Protein AF-A0ABD0R2L1-F1 (afdb_monomer)

Structure (mmCIF, N/CA/C/O backbone):
data_AF-A0ABD0R2L1-F1
#
_entry.id   AF-A0ABD0R2L1-F1
#
loop_
_atom_site.group_PDB
_atom_site.id
_atom_site.type_symbol
_atom_site.label_atom_id
_atom_site.label_alt_id
_atom_site.label_comp_id
_atom_site.label_asym_id
_atom_site.label_entity_id
_atom_site.label_seq_id
_atom_site.pdbx_PDB_ins_code
_atom_site.Cartn_x
_atom_site.Cartn_y
_atom_site.Cartn_z
_atom_site.occupancy
_atom_site.B_iso_or_equiv
_atom_site.auth_seq_id
_atom_site.auth_comp_id
_atom_site.auth_asym_id
_atom_site.auth_atom_id
_atom_site.pdbx_PDB_model_num
ATOM 1 N N . ASP A 1 1 ? 23.886 -5.151 -1.658 1.00 95.06 1 ASP A N 1
ATOM 2 C CA . ASP A 1 1 ? 22.892 -4.623 -0.694 1.00 95.06 1 ASP A CA 1
ATOM 3 C C . ASP A 1 1 ? 21.624 -5.477 -0.590 1.00 95.06 1 ASP A C 1
ATOM 5 O O . ASP A 1 1 ? 21.644 -6.445 0.151 1.00 95.06 1 ASP A O 1
ATOM 9 N N . LEU A 1 2 ? 20.522 -5.198 -1.310 1.00 97.81 2 LEU A N 1
ATOM 10 C CA . LEU A 1 2 ? 19.243 -5.914 -1.083 1.00 97.81 2 LEU A CA 1
ATOM 11 C C . LEU A 1 2 ? 19.301 -7.415 -1.403 1.00 97.81 2 LEU A C 1
ATOM 13 O O . LEU A 1 2 ? 18.760 -8.225 -0.654 1.00 97.81 2 LEU A O 1
ATOM 17 N N . TYR A 1 3 ? 19.974 -7.779 -2.498 1.00 97.50 3 TYR A N 1
ATOM 18 C CA . TYR A 1 3 ? 20.166 -9.179 -2.882 1.00 97.50 3 TYR A CA 1
ATOM 19 C C . TYR A 1 3 ? 21.009 -9.934 -1.845 1.00 97.50 3 TYR A C 1
ATOM 21 O O . TYR A 1 3 ? 20.633 -11.015 -1.411 1.00 97.50 3 TYR A O 1
ATOM 29 N N . GLU A 1 4 ? 22.104 -9.325 -1.386 1.00 98.25 4 GLU A N 1
ATOM 30 C CA . GLU A 1 4 ? 22.982 -9.892 -0.351 1.00 98.25 4 GLU A CA 1
ATOM 31 C C . GLU A 1 4 ? 22.268 -10.019 1.003 1.00 98.25 4 GLU A C 1
ATOM 33 O O . GLU A 1 4 ? 22.517 -10.963 1.747 1.00 98.25 4 GLU A O 1
ATOM 38 N N . ALA A 1 5 ? 21.333 -9.112 1.300 1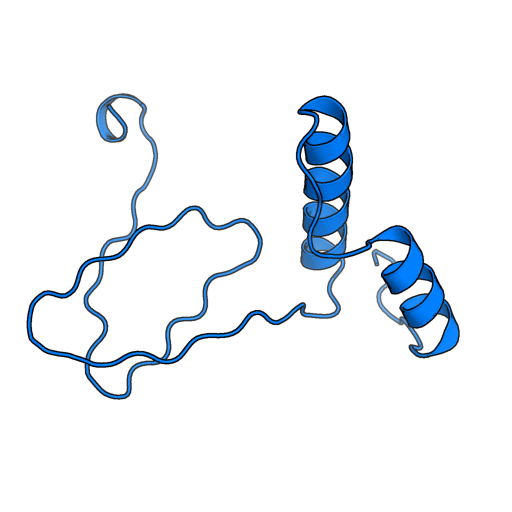.00 98.38 5 ALA A N 1
ATOM 39 C CA . ALA A 1 5 ? 20.470 -9.167 2.478 1.00 98.38 5 ALA A CA 1
ATOM 40 C C . ALA A 1 5 ? 19.257 -10.112 2.323 1.00 98.38 5 ALA A C 1
ATOM 42 O O . ALA A 1 5 ? 18.417 -10.164 3.219 1.00 98.38 5 ALA A O 1
ATOM 43 N N . ASN A 1 6 ? 19.145 -10.854 1.213 1.00 97.88 6 ASN A N 1
ATOM 44 C CA . ASN A 1 6 ? 18.029 -11.759 0.903 1.00 97.88 6 ASN A CA 1
ATOM 45 C C . ASN A 1 6 ? 16.642 -11.086 0.913 1.00 97.88 6 ASN A C 1
ATOM 47 O O . ASN A 1 6 ? 15.636 -11.706 1.263 1.00 97.88 6 ASN A O 1
ATOM 51 N N . VAL A 1 7 ? 16.566 -9.814 0.513 1.00 98.31 7 VAL A N 1
ATOM 52 C CA . VAL A 1 7 ? 15.294 -9.090 0.389 1.00 98.31 7 VAL A CA 1
ATOM 53 C C . VAL A 1 7 ? 14.703 -9.336 -1.007 1.00 98.31 7 VAL A C 1
ATOM 55 O O . VAL A 1 7 ? 15.343 -8.984 -2.002 1.00 98.31 7 VAL A O 1
ATOM 58 N N . PRO A 1 8 ? 13.489 -9.911 -1.129 1.00 98.19 8 PRO A N 1
ATOM 59 C CA . PRO A 1 8 ? 12.883 -10.177 -2.430 1.00 98.19 8 PRO A CA 1
ATOM 60 C C . PRO A 1 8 ? 12.450 -8.878 -3.122 1.00 98.19 8 PRO A C 1
ATOM 62 O O . PRO A 1 8 ? 11.857 -7.995 -2.503 1.00 98.19 8 PRO A O 1
ATOM 65 N N . VAL A 1 9 ? 12.701 -8.787 -4.432 1.00 98.50 9 VAL A N 1
ATOM 66 C CA . VAL A 1 9 ? 12.341 -7.627 -5.260 1.00 98.50 9 VAL A CA 1
ATOM 67 C C . VAL A 1 9 ? 11.515 -8.082 -6.458 1.00 98.50 9 VAL A C 1
ATOM 69 O O . VAL A 1 9 ? 11.985 -8.853 -7.294 1.00 98.50 9 VAL A O 1
ATOM 72 N N . TYR A 1 10 ? 10.297 -7.556 -6.571 1.00 98.50 10 TYR A N 1
ATOM 73 C CA . TYR A 1 10 ? 9.466 -7.719 -7.761 1.00 98.50 10 TYR A CA 1
ATOM 74 C C . TYR A 1 10 ? 9.787 -6.607 -8.762 1.00 98.50 10 TYR A C 1
ATOM 76 O O . TYR A 1 10 ? 9.738 -5.427 -8.420 1.00 98.50 10 TYR A O 1
ATOM 84 N N . ARG A 1 11 ? 10.106 -6.977 -10.007 1.00 98.44 11 ARG A N 1
ATOM 85 C CA . ARG A 1 11 ? 10.446 -6.036 -11.082 1.00 98.44 11 ARG A CA 1
ATOM 86 C C . ARG A 1 11 ? 9.597 -6.320 -12.316 1.00 98.44 11 ARG A C 1
ATOM 88 O O . ARG A 1 11 ? 9.596 -7.441 -12.812 1.00 98.44 11 ARG A O 1
ATOM 95 N N . PHE A 1 12 ? 8.905 -5.302 -12.819 1.00 98.50 12 PHE A N 1
ATOM 96 C CA . PHE A 1 12 ? 8.030 -5.406 -13.988 1.00 98.50 12 PHE A CA 1
ATOM 97 C C . PHE A 1 12 ? 8.001 -4.093 -14.788 1.00 98.50 12 PHE A C 1
ATOM 99 O O . PHE A 1 12 ? 8.542 -3.078 -14.348 1.00 98.50 12 PHE A O 1
ATOM 106 N N . ILE A 1 13 ? 7.385 -4.128 -15.974 1.00 98.44 13 ILE A N 1
ATOM 107 C CA . ILE A 1 13 ? 7.153 -2.962 -16.839 1.00 98.44 13 ILE A CA 1
ATOM 108 C C . ILE A 1 13 ? 5.656 -2.650 -16.829 1.00 98.44 13 ILE A C 1
ATOM 110 O O . ILE A 1 13 ? 4.848 -3.526 -17.125 1.00 98.44 13 ILE A O 1
ATOM 114 N N . GLN A 1 14 ? 5.296 -1.405 -16.516 1.00 98.62 14 GLN A N 1
ATOM 115 C CA . GLN A 1 14 ? 3.936 -0.889 -16.677 1.00 98.62 14 GLN A CA 1
ATOM 116 C C . GLN A 1 14 ? 3.790 -0.309 -18.090 1.00 98.62 14 GLN A C 1
ATOM 118 O O . GLN A 1 14 ? 4.490 0.644 -18.436 1.00 98.62 14 GLN A O 1
ATOM 123 N N . ARG A 1 15 ? 2.908 -0.875 -18.918 1.00 98.25 15 ARG A N 1
ATOM 124 C CA . ARG A 1 15 ? 2.638 -0.368 -20.274 1.00 98.25 15 ARG A CA 1
ATOM 125 C C . ARG A 1 15 ? 1.532 0.696 -20.249 1.00 98.25 15 ARG A C 1
ATOM 127 O O . ARG A 1 15 ? 0.805 0.796 -19.259 1.00 98.25 15 ARG A O 1
ATOM 134 N N . PRO A 1 16 ? 1.366 1.495 -21.321 1.00 98.44 16 PRO A N 1
ATOM 135 C CA . PRO A 1 16 ? 0.245 2.425 -21.418 1.00 98.44 16 PRO A CA 1
ATO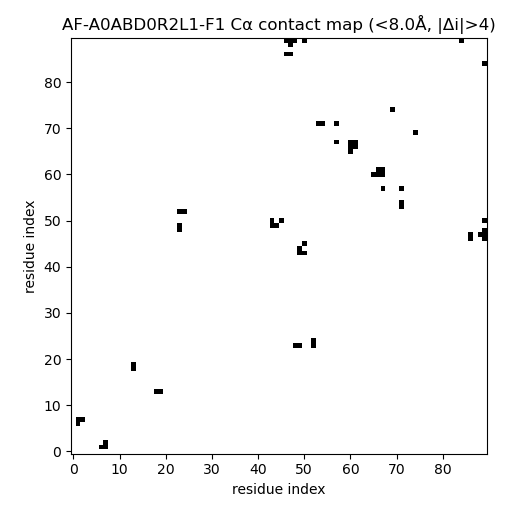M 136 C C . PRO A 1 16 ? -1.095 1.702 -21.225 1.00 98.44 16 PRO A C 1
ATOM 138 O O . PRO A 1 16 ? -1.371 0.718 -21.905 1.00 98.44 16 PRO A O 1
ATOM 141 N N . GLY A 1 17 ? -1.910 2.190 -20.290 1.00 97.81 17 GLY A N 1
ATOM 142 C CA . GLY A 1 17 ? -3.196 1.585 -19.925 1.00 97.81 17 GLY A CA 1
ATOM 143 C C . GLY A 1 17 ? -3.134 0.544 -18.800 1.00 97.81 17 GLY A C 1
ATOM 144 O O . GLY A 1 17 ? -4.174 0.262 -18.209 1.00 97.81 17 GLY A O 1
ATOM 145 N N . ASP A 1 18 ? -1.953 0.026 -18.439 1.00 98.50 18 ASP A N 1
ATOM 146 C CA . ASP A 1 18 ? -1.816 -0.877 -17.291 1.00 98.50 18 ASP A CA 1
ATOM 147 C C . ASP A 1 18 ? -2.018 -0.094 -15.977 1.00 98.50 18 ASP A C 1
ATOM 149 O O . ASP A 1 18 ? -1.394 0.950 -15.750 1.00 98.50 18 ASP A O 1
ATOM 153 N N . LEU A 1 19 ? -2.853 -0.620 -15.076 1.00 98.50 19 LEU A N 1
ATOM 154 C CA . LEU A 1 19 ? -3.026 -0.093 -13.721 1.00 98.50 19 LEU A CA 1
ATOM 155 C C . LEU A 1 19 ? -2.135 -0.859 -12.743 1.00 98.50 19 LEU A C 1
ATOM 157 O O . LEU A 1 19 ? -2.152 -2.087 -12.699 1.00 98.50 19 LEU A O 1
ATOM 161 N N . VAL A 1 20 ? -1.399 -0.122 -11.912 1.00 98.56 20 VAL A N 1
ATOM 162 C CA . VAL A 1 20 ? -0.581 -0.699 -10.842 1.00 98.56 20 VAL A CA 1
ATOM 163 C C . VAL A 1 20 ? -1.268 -0.465 -9.503 1.00 98.56 20 VAL A C 1
ATOM 165 O O . VAL A 1 20 ? -1.466 0.676 -9.091 1.00 98.56 20 VAL A O 1
ATOM 168 N N . TRP A 1 21 ? -1.609 -1.553 -8.811 1.00 98.31 21 TRP A N 1
ATOM 169 C CA . TRP A 1 21 ? -2.091 -1.515 -7.433 1.00 98.31 21 TRP A CA 1
ATOM 170 C C . TRP A 1 21 ? -0.940 -1.797 -6.469 1.00 98.31 21 TRP A C 1
ATOM 172 O O . TRP A 1 21 ? -0.408 -2.907 -6.428 1.00 98.31 21 TRP A O 1
ATOM 182 N N . LEU A 1 22 ? -0.568 -0.798 -5.670 1.00 98.25 22 LEU A N 1
ATOM 183 C CA . LEU A 1 22 ? 0.425 -0.948 -4.611 1.00 98.25 22 LEU A CA 1
ATOM 184 C C . LEU A 1 22 ? -0.294 -1.221 -3.294 1.00 98.25 22 LEU A C 1
ATOM 186 O O . LEU A 1 22 ? -1.053 -0.386 -2.805 1.00 98.25 22 LEU A O 1
ATOM 190 N N . ASN A 1 23 ? -0.068 -2.404 -2.726 1.00 97.62 23 ASN A N 1
ATOM 191 C CA . ASN A 1 23 ? -0.731 -2.800 -1.490 1.00 97.62 23 ASN A CA 1
ATOM 192 C C . ASN A 1 23 ? -0.180 -2.029 -0.276 1.00 97.62 23 ASN A C 1
ATOM 194 O O . ASN A 1 23 ? 0.936 -1.498 -0.319 1.00 97.62 23 ASN A O 1
ATOM 198 N N . THR A 1 24 ? -0.935 -1.999 0.823 1.00 97.69 24 THR A N 1
ATOM 199 C CA . THR A 1 24 ? -0.597 -1.234 2.028 1.00 97.69 24 THR A CA 1
ATOM 200 C C . THR A 1 24 ? 0.822 -1.527 2.518 1.00 97.69 24 THR A C 1
ATOM 202 O O . THR A 1 24 ? 1.182 -2.673 2.763 1.00 97.69 24 THR A O 1
ATOM 205 N N . GLY A 1 25 ? 1.633 -0.479 2.680 1.00 97.44 25 GLY A N 1
ATOM 206 C CA . GLY A 1 25 ? 2.992 -0.592 3.219 1.00 97.44 25 GLY A CA 1
ATOM 207 C C . GLY A 1 25 ? 4.046 -1.127 2.243 1.00 97.44 25 GLY A C 1
ATOM 208 O O . GLY A 1 25 ? 5.208 -1.223 2.629 1.00 97.44 25 GLY A O 1
ATOM 209 N N . THR A 1 26 ? 3.687 -1.427 0.989 1.00 98.44 26 THR A N 1
ATOM 210 C CA . THR A 1 26 ? 4.644 -1.909 -0.019 1.00 98.44 26 THR A CA 1
ATOM 211 C C . THR A 1 26 ? 5.685 -0.834 -0.337 1.00 98.44 26 THR A C 1
ATOM 213 O O . THR A 1 26 ? 5.361 0.226 -0.884 1.00 98.44 26 THR A O 1
ATOM 216 N N . VAL A 1 27 ? 6.951 -1.116 -0.024 1.00 98.44 27 VAL A N 1
ATOM 217 C CA . VAL A 1 27 ? 8.088 -0.278 -0.429 1.00 98.44 27 VAL A CA 1
ATOM 218 C C . VAL A 1 27 ? 8.295 -0.440 -1.932 1.00 98.44 27 VAL A C 1
ATOM 220 O O . VAL A 1 27 ? 8.377 -1.560 -2.430 1.00 98.44 27 VAL A O 1
ATOM 223 N N . HIS A 1 28 ? 8.355 0.671 -2.659 1.00 98.38 28 HIS A N 1
ATOM 224 C CA . HIS A 1 28 ? 8.465 0.667 -4.114 1.00 98.38 28 HIS A CA 1
ATOM 225 C C . HIS A 1 28 ? 9.251 1.882 -4.608 1.00 98.38 28 HIS A C 1
ATOM 227 O O . HIS A 1 28 ? 9.359 2.900 -3.926 1.00 98.38 28 HIS A O 1
ATOM 233 N N . TRP A 1 29 ? 9.781 1.762 -5.820 1.00 98.50 29 TRP A N 1
ATOM 234 C CA . TRP A 1 29 ? 10.415 2.832 -6.583 1.00 98.50 29 TRP A CA 1
ATOM 235 C C . TRP A 1 29 ? 10.127 2.601 -8.068 1.00 98.50 29 TRP A C 1
ATOM 237 O O . TRP A 1 29 ? 9.866 1.473 -8.489 1.00 98.50 29 TRP A O 1
ATOM 247 N N . GLY A 1 30 ? 10.144 3.669 -8.863 1.00 96.81 30 GLY A N 1
ATOM 248 C CA . GLY A 1 30 ? 9.812 3.617 -10.285 1.00 96.81 30 GLY A CA 1
ATOM 249 C C . GLY A 1 30 ? 10.709 4.525 -11.112 1.00 96.81 30 GLY A C 1
ATOM 250 O O . GLY A 1 30 ? 11.267 5.493 -10.602 1.00 96.81 30 GLY A O 1
ATOM 251 N N . GLN A 1 31 ? 10.840 4.199 -12.395 1.00 98.06 31 GLN A N 1
ATOM 252 C CA . GLN A 1 31 ? 11.533 5.022 -13.381 1.00 98.06 31 GLN A CA 1
ATOM 253 C C . GLN A 1 31 ? 10.788 4.961 -14.712 1.00 98.06 31 GLN A C 1
ATOM 255 O O . GLN A 1 31 ? 10.249 3.914 -15.079 1.00 98.06 31 GLN A O 1
ATOM 260 N N . ALA A 1 32 ? 10.785 6.070 -15.442 1.00 97.94 32 ALA A N 1
ATOM 261 C CA . ALA A 1 32 ? 10.296 6.092 -16.809 1.00 97.94 32 ALA A CA 1
ATOM 262 C C . ALA A 1 32 ? 11.348 5.457 -17.734 1.00 97.94 32 ALA A C 1
ATOM 264 O O . ALA A 1 32 ? 12.520 5.822 -17.683 1.00 97.94 32 ALA A O 1
ATOM 265 N N . ILE A 1 33 ? 10.936 4.497 -18.567 1.00 97.88 33 ILE A N 1
ATOM 266 C CA . ILE A 1 33 ? 11.806 3.900 -19.600 1.00 97.88 33 ILE A CA 1
ATOM 267 C C . ILE A 1 33 ? 11.763 4.733 -20.894 1.00 97.88 33 ILE A C 1
ATOM 269 O O . ILE A 1 33 ? 12.736 4.778 -21.639 1.00 97.88 33 ILE A O 1
ATOM 273 N N . GLY A 1 34 ? 10.647 5.419 -21.150 1.00 96.94 34 GLY A N 1
ATOM 274 C CA . GLY A 1 34 ? 10.468 6.353 -22.262 1.00 96.94 34 GLY A CA 1
ATOM 275 C C . GLY A 1 34 ? 9.648 7.565 -21.824 1.00 96.94 34 GLY A C 1
ATOM 276 O O . GLY A 1 34 ? 9.413 7.757 -20.634 1.00 96.94 34 GLY A O 1
ATOM 277 N N . TRP A 1 35 ? 9.184 8.378 -22.774 1.00 98.31 35 TRP A N 1
ATOM 278 C CA . TRP A 1 35 ? 8.329 9.528 -22.465 1.00 98.31 35 TRP A CA 1
ATOM 279 C C . TRP A 1 35 ? 6.894 9.089 -22.193 1.00 98.31 35 TRP A C 1
ATOM 281 O O . TRP A 1 35 ? 6.226 8.525 -23.059 1.00 98.31 35 TRP A O 1
ATOM 291 N N . CYS A 1 36 ? 6.414 9.361 -20.985 1.00 98.12 36 CYS A N 1
ATOM 292 C CA . CYS A 1 36 ? 5.068 9.013 -20.558 1.00 98.12 36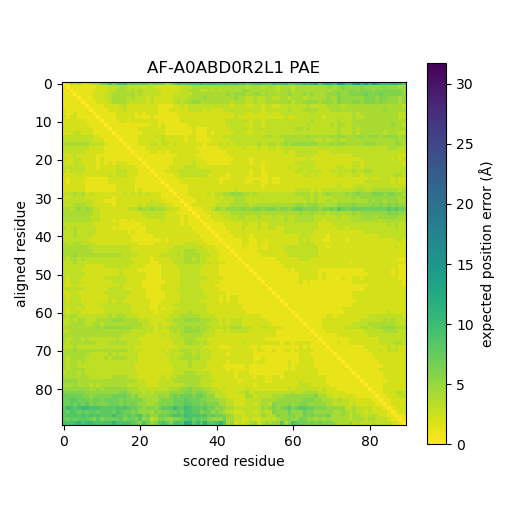 CYS A CA 1
ATOM 293 C C . CYS A 1 36 ? 4.543 10.005 -19.519 1.00 98.12 36 CYS A C 1
ATOM 295 O O . CYS A 1 36 ? 5.310 10.700 -18.855 1.00 98.12 36 CYS A O 1
ATOM 297 N N . ASN A 1 37 ? 3.220 10.017 -19.368 1.00 98.31 37 ASN A N 1
ATOM 298 C CA . ASN A 1 37 ? 2.522 10.709 -18.293 1.00 98.31 37 ASN A CA 1
ATOM 299 C C . ASN A 1 37 ? 1.834 9.669 -17.411 1.00 98.31 37 ASN A C 1
ATOM 301 O O . ASN A 1 37 ? 1.324 8.664 -17.911 1.00 98.31 37 ASN A O 1
ATOM 305 N N . ASN A 1 38 ? 1.767 9.938 -16.111 1.00 98.06 38 ASN A N 1
ATOM 306 C CA . ASN A 1 38 ? 1.095 9.077 -15.147 1.00 98.06 38 ASN A CA 1
ATOM 307 C C . ASN A 1 38 ? 0.158 9.910 -14.271 1.00 98.06 38 ASN A C 1
ATOM 309 O O . ASN A 1 38 ? 0.431 11.073 -13.978 1.00 98.06 38 ASN A O 1
ATOM 313 N N . ILE A 1 39 ? -0.927 9.282 -13.826 1.00 98.50 39 ILE A N 1
ATOM 314 C CA . ILE A 1 39 ? -1.814 9.800 -12.783 1.00 98.50 39 ILE A CA 1
ATOM 315 C C . ILE 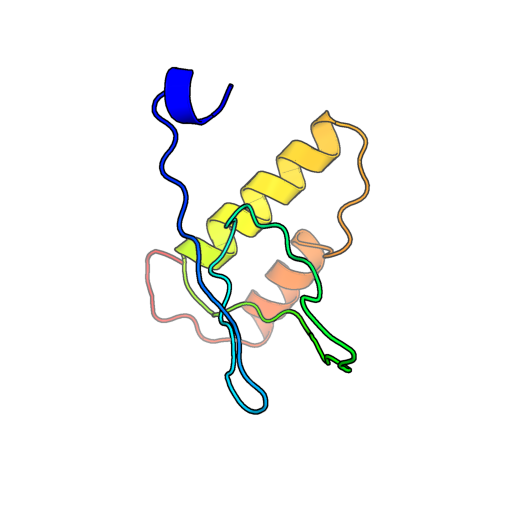A 1 39 ? -1.827 8.802 -11.627 1.00 98.50 39 ILE A C 1
ATOM 317 O O . ILE A 1 39 ? -1.786 7.591 -11.854 1.00 98.50 39 ILE A O 1
ATOM 321 N N . SER A 1 40 ? -1.856 9.295 -10.393 1.00 98.19 40 SER A N 1
ATOM 322 C CA . SER A 1 40 ? -1.870 8.448 -9.201 1.00 98.19 40 SER A CA 1
ATOM 323 C C . SER A 1 40 ? -2.663 9.090 -8.070 1.00 98.19 40 SER A C 1
ATOM 325 O O . SER A 1 40 ? -2.808 10.310 -7.988 1.00 98.19 40 SER A O 1
ATOM 327 N N . TRP A 1 41 ? -3.201 8.244 -7.199 1.00 98.62 41 TRP A N 1
ATOM 328 C CA . TRP A 1 41 ? -3.881 8.638 -5.973 1.00 98.62 41 TRP A CA 1
ATOM 329 C C . TRP A 1 41 ? -3.779 7.504 -4.950 1.00 98.62 41 TRP A C 1
ATOM 331 O O . TRP A 1 41 ? -3.448 6.368 -5.290 1.00 98.62 41 TRP A O 1
ATOM 341 N N . ASN A 1 42 ? -4.065 7.819 -3.688 1.00 98.50 42 ASN A N 1
ATOM 342 C CA . ASN A 1 42 ? -4.105 6.836 -2.610 1.00 98.50 42 ASN A CA 1
ATOM 343 C C . ASN A 1 42 ? -5.553 6.455 -2.300 1.00 98.50 42 ASN A C 1
ATOM 345 O O . ASN A 1 42 ? -6.448 7.299 -2.342 1.00 98.50 42 ASN A O 1
ATOM 349 N N . VAL A 1 43 ? -5.766 5.196 -1.929 1.00 98.31 43 VAL A N 1
ATOM 350 C CA . VAL A 1 43 ? -7.034 4.690 -1.397 1.00 98.31 43 VAL A CA 1
ATOM 351 C C . VAL A 1 43 ? -6.756 3.842 -0.159 1.00 98.31 43 VAL A C 1
ATOM 353 O O . VAL A 1 43 ? -5.698 3.228 -0.055 1.00 98.31 43 VAL A O 1
ATOM 356 N N . GLY A 1 44 ? -7.696 3.817 0.785 1.00 97.62 44 GLY A N 1
ATOM 357 C CA . GLY A 1 44 ? -7.616 2.988 1.987 1.00 97.62 44 GLY A CA 1
ATOM 358 C C . GLY A 1 44 ? -8.765 1.986 2.013 1.00 97.62 44 GLY A C 1
ATOM 359 O O . GLY A 1 44 ? -9.863 2.369 2.416 1.00 97.62 44 GLY A O 1
ATOM 360 N N . PRO A 1 45 ? -8.555 0.729 1.578 1.00 97.00 45 PRO A N 1
ATOM 361 C CA . PRO A 1 45 ? -9.565 -0.316 1.708 1.00 97.00 45 PRO A CA 1
ATOM 362 C C . PRO A 1 45 ? -10.016 -0.483 3.163 1.00 97.00 45 PRO A C 1
ATOM 364 O O . PRO A 1 45 ? -9.197 -0.412 4.080 1.00 97.00 45 PRO A O 1
ATOM 367 N N . LEU A 1 46 ? -11.306 -0.746 3.382 1.00 96.75 46 LEU A N 1
ATOM 368 C CA . LEU A 1 46 ? -11.867 -0.984 4.715 1.00 96.75 46 LEU A CA 1
ATOM 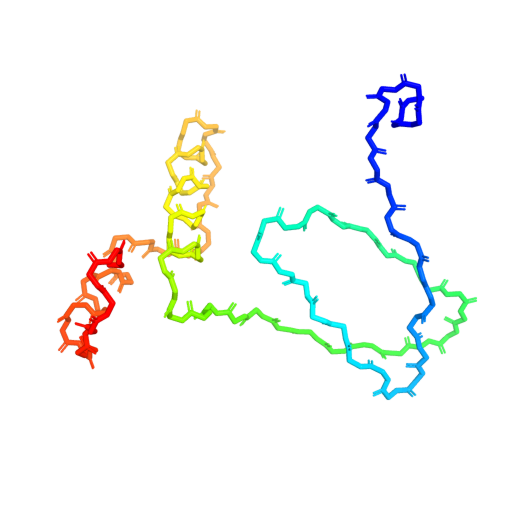369 C C . LEU A 1 46 ? -11.513 -2.402 5.195 1.00 96.75 46 LEU A C 1
ATOM 371 O O . LEU A 1 46 ? -12.348 -3.300 5.198 1.00 96.75 46 LEU A O 1
ATOM 375 N N . THR A 1 47 ? -10.243 -2.612 5.537 1.00 97.81 47 THR A N 1
ATOM 376 C CA . THR A 1 47 ? -9.715 -3.892 6.020 1.00 97.81 47 THR A CA 1
ATOM 377 C C . THR A 1 47 ? -8.886 -3.686 7.282 1.00 97.81 47 THR A C 1
ATOM 379 O O . THR A 1 47 ? -8.191 -2.673 7.422 1.00 97.81 47 THR A O 1
ATOM 382 N N . ALA A 1 48 ? -8.901 -4.673 8.184 1.00 97.56 48 ALA A N 1
ATOM 383 C CA . ALA A 1 48 ? -8.087 -4.656 9.401 1.00 97.56 48 ALA A CA 1
ATOM 384 C C . ALA A 1 48 ? -6.594 -4.438 9.095 1.00 97.56 48 ALA A C 1
ATOM 386 O O . ALA A 1 48 ? -5.913 -3.685 9.787 1.00 97.56 48 ALA A O 1
ATOM 387 N N . TYR A 1 49 ? -6.087 -5.045 8.015 1.00 97.94 49 TYR A N 1
ATOM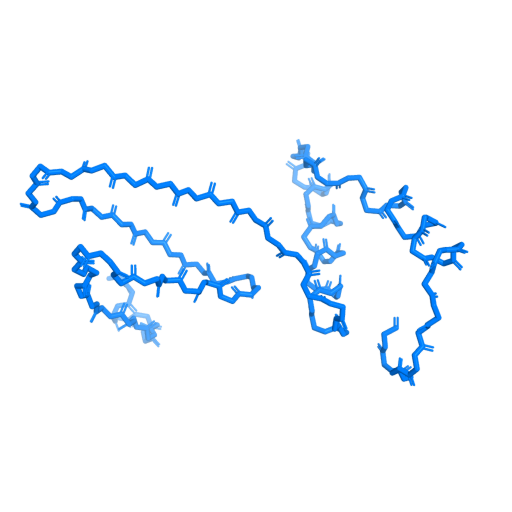 388 C CA . TYR A 1 49 ? -4.692 -4.905 7.591 1.00 97.94 49 TYR A CA 1
ATOM 389 C C . TYR A 1 49 ? -4.338 -3.464 7.195 1.00 97.94 49 TYR A C 1
ATOM 391 O O . TYR A 1 49 ? -3.332 -2.927 7.661 1.00 97.94 49 TYR A O 1
ATOM 399 N N . GLN A 1 50 ? -5.189 -2.812 6.392 1.00 98.44 50 GLN A N 1
ATOM 400 C CA . GLN A 1 50 ? -4.981 -1.424 5.984 1.00 98.44 50 GLN A CA 1
ATOM 401 C C . GLN A 1 50 ? -5.021 -0.472 7.184 1.00 98.44 50 GLN A C 1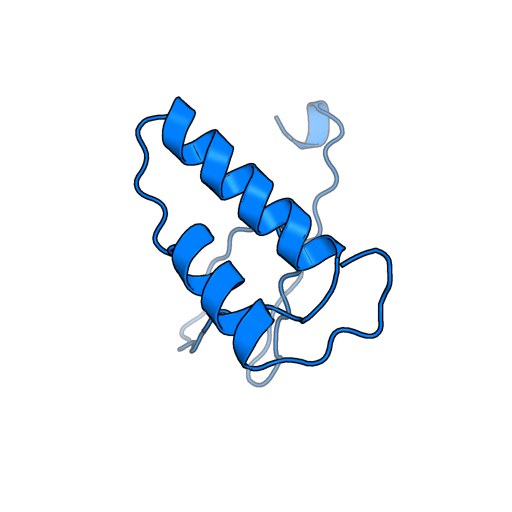
ATOM 403 O O . GLN A 1 50 ? -4.173 0.418 7.296 1.00 98.44 50 GLN A O 1
ATOM 408 N N . TYR A 1 51 ? -5.999 -0.649 8.077 1.00 98.31 51 TYR A N 1
ATOM 409 C CA . TYR A 1 51 ? -6.147 0.205 9.252 1.00 98.31 51 TYR A CA 1
ATOM 410 C C . TYR A 1 51 ? -4.982 0.023 10.232 1.00 98.31 51 TYR A C 1
ATOM 412 O O . TYR A 1 51 ? -4.373 1.010 10.647 1.00 98.31 51 TYR A O 1
ATOM 420 N N . LYS A 1 52 ? -4.597 -1.230 10.514 1.00 98.44 52 LYS A N 1
ATOM 421 C CA . LYS A 1 52 ? -3.458 -1.569 11.375 1.00 98.44 52 LYS A CA 1
ATOM 422 C C . LYS A 1 52 ? -2.174 -0.879 10.913 1.00 98.44 52 LYS A C 1
ATOM 424 O O . LYS A 1 52 ? -1.578 -0.138 11.688 1.00 98.44 52 LYS A O 1
ATOM 429 N N . LEU A 1 53 ? -1.772 -1.061 9.652 1.00 98.50 53 LEU A N 1
ATOM 430 C CA . LEU A 1 53 ? -0.529 -0.468 9.141 1.00 98.50 53 LEU A CA 1
ATOM 431 C C . LEU A 1 53 ? -0.574 1.068 9.099 1.00 98.50 53 LEU A C 1
ATOM 433 O O . LEU A 1 53 ? 0.450 1.724 9.301 1.00 98.50 53 LEU A O 1
ATOM 437 N N . ALA A 1 54 ? -1.748 1.660 8.856 1.00 98.56 54 ALA A N 1
ATOM 438 C CA . ALA A 1 54 ? -1.911 3.111 8.894 1.00 98.56 54 ALA A CA 1
ATOM 439 C C . ALA A 1 54 ? -1.710 3.672 10.315 1.00 98.56 54 ALA A C 1
ATOM 441 O O . ALA A 1 54 ? -1.033 4.689 10.479 1.00 98.56 54 ALA A O 1
ATOM 442 N N . VAL A 1 55 ? -2.237 2.990 11.340 1.00 98.50 55 VAL A N 1
ATOM 443 C CA . VAL A 1 55 ? -2.028 3.354 12.751 1.00 98.50 55 VAL A CA 1
ATOM 444 C C . VAL A 1 55 ? -0.578 3.113 13.182 1.00 98.50 55 VAL A C 1
ATOM 446 O O . VAL A 1 55 ? 0.020 3.998 13.789 1.00 98.50 55 VAL A O 1
ATOM 449 N N . GLU A 1 56 ? 0.031 1.982 12.813 1.00 98.69 56 GLU A N 1
ATOM 450 C CA . GLU A 1 56 ? 1.444 1.697 13.114 1.00 98.69 56 GLU A CA 1
ATOM 451 C C . GLU A 1 56 ? 2.371 2.778 12.549 1.00 98.69 56 GLU A C 1
ATOM 453 O O . GLU A 1 56 ? 3.236 3.300 13.257 1.00 98.69 56 GLU A O 1
ATOM 458 N N . ARG A 1 57 ? 2.158 3.187 11.290 1.00 98.62 57 ARG A N 1
ATOM 459 C CA . ARG A 1 57 ? 2.921 4.289 10.694 1.00 98.62 57 ARG A CA 1
ATOM 460 C C . ARG A 1 57 ? 2.645 5.616 11.393 1.00 98.62 57 ARG A C 1
ATOM 462 O O . ARG A 1 57 ? 3.570 6.407 11.553 1.00 98.62 57 ARG A O 1
ATOM 469 N N . TYR A 1 58 ? 1.402 5.878 11.786 1.00 98.62 58 TYR A N 1
ATOM 470 C CA . TYR A 1 58 ? 1.038 7.110 12.480 1.00 98.62 58 TYR A CA 1
ATOM 471 C C . TYR A 1 58 ? 1.763 7.252 13.824 1.00 98.62 58 TYR A C 1
ATOM 473 O O . TYR A 1 58 ? 2.296 8.327 14.101 1.00 98.62 58 TYR A O 1
ATOM 481 N N . GLU A 1 59 ? 1.850 6.180 14.614 1.00 98.75 59 GLU A N 1
ATOM 482 C CA . GLU A 1 59 ? 2.599 6.182 15.877 1.00 98.75 59 GLU A CA 1
ATOM 483 C C . GLU A 1 59 ? 4.116 6.229 15.647 1.00 98.75 59 GLU A C 1
ATOM 485 O O . GLU A 1 59 ? 4.814 7.008 16.300 1.00 98.75 59 GLU A O 1
ATOM 490 N N . TRP A 1 60 ? 4.635 5.490 14.659 1.00 98.62 60 TRP A N 1
ATOM 491 C CA . TRP A 1 60 ? 6.052 5.567 14.288 1.00 98.62 60 TRP A CA 1
ATOM 492 C C . TRP A 1 60 ? 6.467 6.986 13.883 1.00 98.62 60 TRP A C 1
ATOM 494 O O . TRP A 1 60 ? 7.495 7.493 14.323 1.00 98.62 60 TRP A O 1
ATOM 504 N N . ASN A 1 61 ? 5.641 7.664 13.087 1.00 98.69 61 ASN A N 1
ATOM 505 C CA . ASN A 1 61 ? 5.892 9.034 12.657 1.00 98.69 61 ASN A CA 1
ATOM 506 C C . ASN A 1 61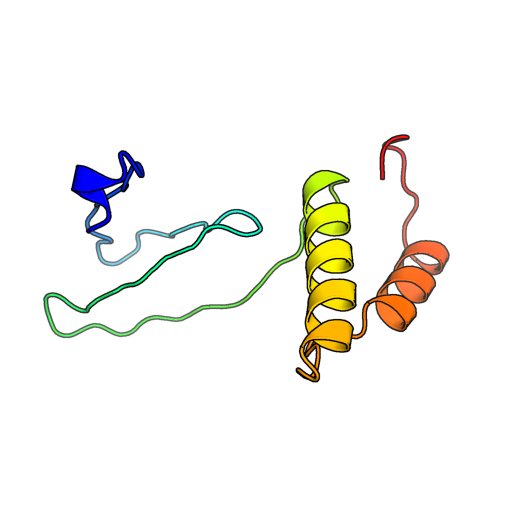 ? 5.989 10.002 13.842 1.00 98.69 61 ASN A C 1
ATOM 508 O O . ASN A 1 61 ? 6.873 10.855 13.839 1.00 98.69 61 ASN A O 1
ATOM 512 N N . LYS A 1 62 ? 5.145 9.853 14.875 1.00 97.94 62 LYS A N 1
ATOM 513 C CA . LYS A 1 62 ? 5.264 10.663 16.100 1.00 97.94 62 LYS A CA 1
ATOM 514 C C . LYS A 1 62 ? 6.624 10.468 16.765 1.00 97.94 62 LYS A C 1
ATOM 516 O O . LYS A 1 62 ? 7.266 11.457 17.103 1.00 97.94 62 LYS A O 1
ATOM 521 N N . LEU A 1 63 ? 7.073 9.217 16.909 1.00 98.50 63 LEU A N 1
ATOM 522 C CA . LEU A 1 63 ? 8.378 8.900 17.498 1.00 98.50 63 LEU A CA 1
ATOM 523 C C . LEU A 1 63 ? 9.529 9.516 16.690 1.00 98.50 63 LEU A C 1
ATOM 525 O O . LEU A 1 63 ? 10.479 10.037 17.263 1.00 98.50 63 LEU A O 1
ATOM 529 N N . GLN A 1 64 ? 9.418 9.500 15.362 1.00 98.50 64 GLN A N 1
ATOM 530 C CA . GLN A 1 64 ? 10.418 10.071 14.459 1.00 98.50 64 GLN A CA 1
ATOM 531 C C . GLN A 1 64 ? 10.269 11.586 14.245 1.00 98.50 64 GLN A C 1
ATOM 533 O O . GLN A 1 64 ? 10.988 12.158 13.432 1.00 98.50 64 GLN A O 1
ATOM 538 N N . SER A 1 65 ? 9.342 12.255 14.944 1.00 98.12 65 SER A N 1
ATOM 539 C CA . SER A 1 65 ? 9.034 13.681 14.741 1.00 98.12 65 SER A CA 1
ATOM 540 C C . SER A 1 65 ? 8.674 14.036 13.287 1.00 98.12 65 SER A C 1
ATOM 542 O O . SER A 1 65 ? 8.936 15.137 12.806 1.00 98.12 65 SER A O 1
ATOM 544 N N . VAL A 1 66 ? 8.038 13.100 12.578 1.00 98.44 66 VAL A N 1
ATOM 545 C CA . VAL A 1 66 ? 7.537 13.265 11.209 1.00 98.44 66 VAL A CA 1
ATOM 546 C C . VAL A 1 66 ? 6.034 13.531 11.245 1.00 98.44 66 VAL A C 1
ATOM 548 O O . VAL A 1 66 ? 5.271 12.858 11.938 1.00 98.44 66 VAL A O 1
ATOM 551 N N . LYS A 1 67 ? 5.563 14.505 10.460 1.00 97.94 67 LYS A N 1
ATOM 552 C CA . LYS A 1 67 ? 4.129 14.797 10.351 1.00 97.94 67 LYS A CA 1
ATOM 553 C C . LYS A 1 67 ? 3.404 13.693 9.575 1.00 97.94 67 LYS A C 1
ATOM 555 O O . LYS A 1 67 ? 3.679 13.460 8.401 1.00 97.94 67 LYS A O 1
ATOM 560 N N . SER A 1 68 ? 2.396 13.086 10.193 1.00 98.31 68 SER A N 1
ATOM 561 C CA . SER A 1 68 ? 1.448 12.217 9.488 1.00 98.31 68 SER A CA 1
ATOM 562 C C . SER A 1 68 ? 0.467 13.047 8.657 1.00 98.31 68 SER A C 1
ATOM 564 O O . SER A 1 68 ? -0.286 13.851 9.202 1.00 98.31 68 SER A O 1
ATOM 566 N N . MET A 1 69 ? 0.461 12.840 7.336 1.00 98.00 69 MET A N 1
ATOM 567 C CA . MET A 1 69 ? -0.449 13.539 6.414 1.00 98.00 69 MET A CA 1
ATOM 568 C C . MET A 1 69 ? -1.912 13.114 6.584 1.00 98.00 69 MET A C 1
ATOM 570 O O . MET A 1 69 ? -2.812 13.922 6.375 1.00 98.00 69 MET A O 1
ATOM 574 N N . VAL A 1 70 ? -2.150 11.863 6.989 1.00 98.25 70 VAL A N 1
ATOM 575 C CA . VAL A 1 70 ? -3.486 11.360 7.324 1.00 98.25 70 VAL A CA 1
ATOM 576 C C . VAL A 1 70 ? -3.713 11.517 8.834 1.00 98.25 70 VAL A C 1
ATOM 578 O O . VAL A 1 70 ? -2.957 10.937 9.622 1.00 98.25 70 VAL A O 1
ATOM 581 N N . PRO A 1 71 ? -4.731 12.281 9.274 1.00 98.25 71 PRO A N 1
ATOM 582 C CA . PRO A 1 71 ? -5.015 12.485 10.691 1.00 98.25 71 PRO A CA 1
ATOM 583 C C . PRO A 1 71 ? -5.767 11.275 11.264 1.00 98.25 71 PRO A C 1
ATOM 585 O O . PRO A 1 71 ? -6.992 11.303 11.383 1.00 98.25 71 PRO A O 1
ATOM 588 N N . MET A 1 72 ? -5.034 10.212 11.616 1.00 98.50 72 MET A N 1
ATOM 589 C CA . MET A 1 72 ? -5.623 8.909 11.964 1.00 98.50 72 MET A CA 1
ATOM 590 C C . MET A 1 72 ? -6.699 8.992 13.047 1.00 98.50 72 MET A C 1
ATOM 592 O O . MET A 1 72 ? -7.778 8.463 12.838 1.00 98.50 72 MET A O 1
ATOM 596 N N . VAL A 1 73 ? -6.483 9.733 14.139 1.00 98.44 73 VAL A N 1
ATOM 597 C CA . VAL A 1 73 ? -7.497 9.875 15.204 1.00 98.44 73 VAL A CA 1
ATOM 598 C C . VAL A 1 73 ? -8.799 10.494 14.682 1.00 98.44 73 VAL A C 1
ATOM 600 O O . VAL A 1 73 ? -9.883 9.985 14.956 1.00 98.44 73 VAL A O 1
ATOM 603 N N . HIS A 1 74 ? -8.709 11.577 13.902 1.00 98.56 74 HIS A N 1
ATOM 604 C CA . HIS A 1 74 ? -9.886 12.229 13.322 1.00 98.56 74 HIS A CA 1
ATOM 605 C C . HIS A 1 74 ? -10.605 11.306 12.330 1.00 98.56 74 HIS A C 1
ATOM 607 O O . HIS A 1 74 ? -11.832 11.200 12.352 1.00 98.56 74 HIS A O 1
ATOM 613 N N . LEU A 1 75 ? -9.838 10.610 11.486 1.00 98.38 75 LEU A N 1
ATOM 614 C CA . LEU A 1 75 ? -10.372 9.643 10.536 1.00 98.38 75 LEU A CA 1
ATOM 615 C C . LEU A 1 75 ? -11.097 8.498 11.255 1.00 98.38 75 LEU A C 1
ATOM 617 O O . LEU A 1 75 ? -12.224 8.188 10.883 1.00 98.38 75 LEU A O 1
ATOM 621 N N . SER A 1 76 ? -10.517 7.930 12.313 1.00 98.31 76 SER A N 1
ATOM 622 C CA . SER A 1 76 ? -11.120 6.841 13.089 1.00 98.31 76 SER A CA 1
ATOM 623 C C . SER A 1 76 ? -12.455 7.243 13.716 1.00 98.31 76 SER A C 1
ATOM 625 O O . SER A 1 76 ? -13.429 6.500 13.606 1.00 98.31 76 SER A O 1
ATOM 627 N N . TRP A 1 77 ? -12.552 8.445 14.297 1.00 98.50 77 TRP A N 1
ATOM 628 C CA . TRP A 1 77 ? -13.830 8.960 14.807 1.00 98.50 77 TRP A CA 1
ATOM 629 C C . TRP A 1 77 ? -14.869 9.160 13.696 1.00 98.50 77 TRP A C 1
ATOM 631 O O . TRP A 1 77 ? -16.054 8.905 13.906 1.00 98.50 77 TRP A O 1
ATOM 641 N N . ASN A 1 78 ? -14.458 9.592 12.500 1.00 98.44 78 ASN A N 1
ATOM 642 C CA . ASN A 1 78 ? -15.367 9.678 11.353 1.00 98.44 78 ASN A CA 1
ATOM 643 C C . ASN A 1 78 ? -15.819 8.297 10.871 1.00 98.44 78 ASN A C 1
ATOM 645 O O . ASN A 1 78 ? -16.999 8.119 10.580 1.00 98.44 78 ASN A O 1
ATOM 649 N N . MET A 1 79 ? -14.915 7.319 10.818 1.00 97.69 79 MET A N 1
ATOM 650 C CA . MET A 1 79 ? -15.242 5.945 10.439 1.00 97.69 79 MET A CA 1
ATOM 651 C C . MET A 1 79 ? -16.253 5.336 11.413 1.00 97.69 79 MET A C 1
ATOM 653 O O . MET A 1 79 ? -17.274 4.825 10.967 1.00 97.69 79 MET A O 1
ATOM 657 N N . ALA A 1 80 ? -16.034 5.487 12.723 1.00 97.25 80 ALA A N 1
ATOM 658 C CA . ALA A 1 80 ? -16.949 4.994 13.753 1.00 97.25 80 ALA A CA 1
ATOM 659 C C . ALA A 1 80 ? -18.356 5.614 13.659 1.00 97.25 80 ALA A C 1
ATOM 661 O O . ALA A 1 80 ? -19.344 4.954 13.966 1.00 97.25 80 ALA A O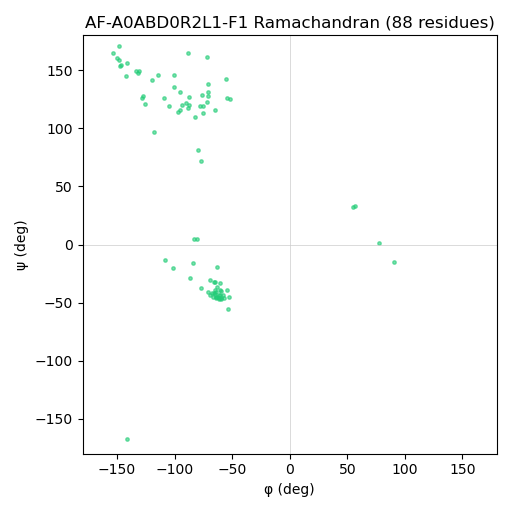 1
ATOM 662 N N . ARG A 1 81 ? -18.460 6.878 13.222 1.00 98.00 81 ARG A N 1
ATOM 663 C CA . ARG A 1 81 ? -19.752 7.556 13.024 1.00 98.00 81 ARG A CA 1
ATOM 664 C C . ARG A 1 81 ? -20.468 7.131 11.745 1.00 98.00 81 ARG A C 1
ATOM 666 O O . ARG A 1 81 ? -21.692 7.049 11.737 1.00 98.00 81 ARG A O 1
ATOM 673 N N . ASN A 1 82 ? -19.719 6.902 10.670 1.00 97.81 82 ASN A N 1
ATOM 674 C CA . ASN A 1 82 ? -20.281 6.854 9.320 1.00 97.81 82 ASN A CA 1
ATOM 675 C C . ASN A 1 82 ? -20.320 5.447 8.709 1.00 97.81 82 ASN A C 1
ATOM 677 O O . ASN A 1 82 ? -20.965 5.260 7.680 1.00 97.81 82 ASN A O 1
ATOM 681 N N . ILE A 1 83 ? -19.627 4.465 9.293 1.00 96.62 83 ILE A N 1
ATOM 682 C CA . ILE A 1 83 ? -19.435 3.142 8.691 1.00 96.62 83 ILE A CA 1
ATOM 683 C C . ILE A 1 83 ? -19.858 2.050 9.673 1.00 96.62 83 ILE A C 1
ATOM 685 O O . ILE A 1 83 ? -19.377 1.984 10.801 1.00 96.62 83 ILE A O 1
ATOM 689 N N . LYS A 1 84 ? -20.728 1.141 9.217 1.00 95.62 84 LYS A N 1
ATOM 690 C CA . LYS A 1 84 ? -21.019 -0.106 9.932 1.00 95.62 84 LYS A CA 1
ATOM 691 C C . LYS A 1 84 ? -19.934 -1.125 9.597 1.00 95.62 84 LYS A C 1
ATOM 693 O O . LYS A 1 84 ? -19.876 -1.609 8.469 1.00 95.62 84 LYS A O 1
ATOM 698 N N . VAL A 1 85 ? -19.079 -1.433 10.564 1.00 95.00 85 VAL A N 1
ATOM 699 C CA . VAL A 1 85 ? -18.008 -2.422 10.409 1.00 95.00 85 VAL A CA 1
ATOM 700 C C . VAL A 1 85 ? -18.535 -3.797 10.818 1.00 95.00 85 VAL A C 1
ATOM 702 O O . VAL A 1 85 ? -19.021 -3.967 11.933 1.00 95.00 85 VAL A O 1
ATOM 705 N N . SER A 1 86 ? -18.480 -4.764 9.901 1.00 94.31 86 SER A N 1
ATOM 706 C CA . SER A 1 86 ? -18.888 -6.156 10.151 1.00 94.31 86 SER A CA 1
ATOM 707 C C . SER A 1 86 ? -17.709 -7.103 10.391 1.00 94.31 86 SER A C 1
ATOM 709 O O . SER A 1 86 ? -17.902 -8.184 10.937 1.00 94.31 86 SER A O 1
ATOM 711 N N . ASP A 1 87 ? -16.502 -6.732 9.955 1.00 94.88 87 ASP A N 1
ATOM 712 C CA . ASP A 1 87 ? -15.285 -7.499 10.232 1.00 94.88 87 ASP A CA 1
ATOM 713 C C . ASP A 1 87 ? -14.863 -7.273 11.685 1.00 94.88 87 ASP A C 1
ATOM 715 O O . ASP A 1 87 ? -14.454 -6.178 12.045 1.00 94.88 87 ASP A O 1
ATOM 719 N N . HIS A 1 88 ? -14.933 -8.316 12.513 1.00 92.25 88 HIS A N 1
ATOM 720 C CA . HIS A 1 88 ? -14.572 -8.244 13.931 1.00 92.25 88 HIS A CA 1
ATOM 721 C C . HIS A 1 88 ? -13.098 -7.904 14.196 1.00 92.25 88 HIS A C 1
ATOM 723 O O . HIS A 1 88 ? -12.763 -7.534 15.319 1.00 92.25 88 HIS A O 1
ATOM 729 N N . LYS A 1 89 ? -12.201 -8.092 13.217 1.00 92.38 89 LYS A N 1
ATOM 730 C CA . LYS A 1 89 ? -10.774 -7.769 13.373 1.00 92.38 89 LYS A CA 1
ATOM 731 C C . LYS A 1 89 ? -10.455 -6.297 13.109 1.00 92.38 89 LYS A C 1
ATOM 733 O O . LYS A 1 89 ? -9.338 -5.883 13.423 1.00 92.38 89 LYS A O 1
ATOM 738 N N . LEU A 1 90 ? -11.370 -5.561 12.478 1.00 85.94 90 LEU A N 1
ATOM 739 C CA . LEU A 1 90 ? -11.228 -4.148 12.131 1.00 85.94 90 LEU A CA 1
ATOM 740 C C . LEU A 1 90 ? -11.906 -3.270 13.187 1.00 85.94 90 LEU A C 1
ATOM 742 O O . LEU A 1 90 ? -11.265 -2.271 13.579 1.00 85.94 90 LEU A O 1
#

Foldseek 3Di:
DCVVVVHDDDDDDADVPRDDDDDAPDDDDDDDPDDDDDDDDDDQPPDLVSLVSLVVVCVVCVVVVHDDPDPSVVVVVVCVVPDDDPPPSD

Sequence (90 aa):
DLYEANVPVYRFIQRPGDLVWLNTGTVHWGQAIGWCNNISWNVGPLTAYQYKLAVERYEWNKLQSVKSMVPMVHLSWNMARNIKVSDHKL

Secondary structure (DSSP, 8-state):
-TTTTT-------PPTT----PPTT-------SSS----------SSHHHHHHHHHHHHHHHHTTPPPSS-HHHHHHHHHHH-----TT-

Organism: Cirrhinus mrigala (NCBI:txid683832)

Mean predicted aligned error: 2.76 Å

Solvent-accessible surface area (backbone atoms only — not comparable to full-atom values): 6400 Å² total; per-residue (Å²): 106,56,71,80,69,70,52,89,79,91,84,87,82,83,54,95,88,61,84,85,86,80,58,85,87,64,86,81,86,88,78,80,91,64,96,80,85,86,86,88,84,88,84,79,66,97,42,38,69,47,51,50,53,53,49,54,49,47,55,49,24,57,79,69,75,42,86,62,90,67,58,58,72,64,50,51,57,47,44,68,73,74,50,90,80,82,60,90,82,94

pLDDT: mean 97.72, std 1.73, range [85.94, 98.75]

Radius of gyration: 17.08 Å; Cα contacts (8 Å, |Δi|>4): 31; chains: 1; bounding box: 44×27×40 Å

InterPro domains:
  IPR003347 JmjC domain [PF02373] (2-43)
  IPR003347 JmjC domain [PS51184] (1-60)
  IPR048562 Lysine-specific demethylase 6A/B-like, C-terminal helical domain [PF21322] (50-90)
  IPR051630 Transcriptional Corepressor and Histone Demethylase [PTHR14017] (1-89)